Protein AF-A0A380P1H9-F1 (afdb_monomer_lite)

pLDDT: mean 70.63, std 23.16, range [31.36, 95.75]

Foldseek 3Di:
DCVVVPVQEAEAWAPVSLVVVLVVCVVVVAAHEYAFEAEEPPQPPDDDDDDDDDDDRPTGQYPVVCRVVVSVVSQVVGPRYDYPYYHYDDPPDDDDDDDDPDDDDDDDD

Secondary structure (DSSP, 8-state):
-GGGTT-S-EEE-SHHHHHHHHHHHHHHT--EEEEEEEE-S----------SS--S--SSEESSSSHHHHHHHHHHT-TTEEEEEEEE---S---------PPPP----

Structure (mmCIF, N/CA/C/O backbone):
data_AF-A0A380P1H9-F1
#
_entry.id   AF-A0A380P1H9-F1
#
loop_
_atom_site.group_PDB
_atom_site.id
_atom_site.type_symbol
_atom_site.label_atom_id
_atom_site.label_alt_id
_atom_site.label_comp_id
_atom_site.label_asym_id
_atom_site.label_entity_id
_atom_site.label_seq_id
_atom_site.pdbx_PDB_ins_code
_atom_site.Cartn_x
_atom_site.Cartn_y
_atom_site.Cartn_z
_atom_site.occupancy
_atom_site.B_iso_or_equiv
_atom_site.auth_seq_id
_atom_site.auth_comp_id
_atom_site.auth_asym_id
_atom_site.auth_atom_id
_atom_site.pdbx_PDB_model_num
ATOM 1 N N . MET A 1 1 ? -7.914 15.340 8.561 1.00 50.34 1 MET A N 1
ATOM 2 C CA . MET A 1 1 ? -7.105 14.527 7.620 1.00 50.34 1 MET A CA 1
ATOM 3 C C . MET A 1 1 ? -8.032 13.707 6.727 1.00 50.34 1 MET A C 1
ATOM 5 O O . MET A 1 1 ? -9.192 13.561 7.081 1.00 50.34 1 MET A O 1
ATOM 9 N N . ALA A 1 2 ? -7.574 13.173 5.586 1.00 49.88 2 ALA A N 1
ATOM 10 C CA . ALA A 1 2 ? -8.404 12.319 4.711 1.00 49.88 2 ALA A CA 1
ATOM 11 C C . ALA A 1 2 ? -9.042 11.125 5.466 1.00 49.88 2 ALA A C 1
ATOM 13 O O . ALA A 1 2 ? -10.171 10.733 5.180 1.00 49.8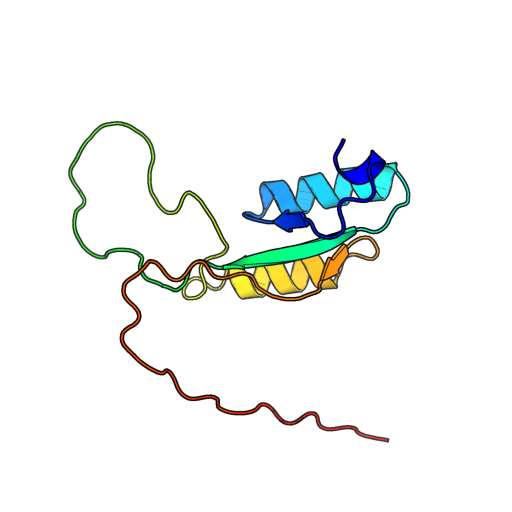8 2 ALA A O 1
ATOM 14 N N . ILE A 1 3 ? -8.353 10.656 6.512 1.00 52.34 3 ILE A N 1
ATOM 15 C CA . ILE A 1 3 ? -8.781 9.609 7.456 1.00 52.34 3 ILE A CA 1
ATOM 16 C C . ILE A 1 3 ? -10.055 9.997 8.244 1.00 52.34 3 ILE A C 1
ATOM 18 O O . ILE A 1 3 ? -10.796 9.129 8.700 1.00 52.34 3 ILE A O 1
ATOM 22 N N . ASP A 1 4 ? -10.351 11.292 8.386 1.00 49.47 4 ASP A N 1
ATOM 23 C CA . ASP A 1 4 ? -11.519 11.794 9.128 1.00 49.47 4 ASP A CA 1
ATOM 24 C C . ASP A 1 4 ? -12.764 11.965 8.245 1.00 49.47 4 ASP A C 1
ATOM 26 O O . ASP A 1 4 ? -13.863 12.142 8.762 1.00 49.47 4 ASP A O 1
ATOM 30 N N . TYR A 1 5 ? -12.606 11.898 6.917 1.00 56.16 5 TYR A N 1
ATOM 31 C CA . TYR A 1 5 ? -13.679 12.127 5.941 1.00 56.16 5 TYR A CA 1
ATOM 32 C C . TYR A 1 5 ? -14.132 10.855 5.209 1.00 56.16 5 TYR A C 1
ATOM 34 O O . TYR A 1 5 ? -14.955 10.941 4.301 1.00 56.16 5 TYR A O 1
ATOM 42 N N . GLY A 1 6 ? -13.609 9.678 5.575 1.00 51.84 6 GLY A N 1
ATOM 43 C CA . GLY A 1 6 ? -13.949 8.423 4.895 1.00 51.84 6 GLY A CA 1
ATOM 44 C C . GLY A 1 6 ? -13.511 8.408 3.428 1.00 51.84 6 GLY A C 1
ATOM 45 O O . GLY A 1 6 ? -14.202 7.842 2.583 1.00 51.84 6 GLY A O 1
ATOM 46 N N . VAL A 1 7 ? -12.389 9.065 3.104 1.00 56.25 7 VAL A N 1
ATOM 47 C CA . VAL A 1 7 ? -11.804 8.995 1.760 1.00 56.25 7 VAL A CA 1
ATOM 48 C C . VAL A 1 7 ? -11.410 7.539 1.516 1.00 56.25 7 VAL A C 1
ATOM 50 O O . VAL A 1 7 ? -10.508 7.007 2.159 1.00 56.25 7 VAL A O 1
ATOM 53 N N . GLY A 1 8 ? -12.161 6.888 0.628 1.00 73.50 8 GLY A N 1
ATOM 54 C CA . GLY A 1 8 ? -12.233 5.432 0.553 1.00 73.50 8 GLY A CA 1
ATOM 55 C C . GLY A 1 8 ? -10.936 4.721 0.183 1.00 73.50 8 GLY A C 1
ATOM 56 O O . GLY A 1 8 ? -10.832 3.538 0.453 1.00 73.50 8 GLY A O 1
ATOM 57 N N . THR A 1 9 ? -9.940 5.379 -0.419 1.00 82.25 9 THR A N 1
ATOM 58 C CA . THR A 1 9 ? -8.678 4.719 -0.796 1.00 82.25 9 THR A CA 1
ATOM 59 C C . THR A 1 9 ? -7.527 5.721 -0.860 1.00 82.25 9 THR A C 1
ATOM 61 O O . THR A 1 9 ? -7.656 6.768 -1.496 1.00 82.25 9 THR A O 1
ATOM 64 N N . VAL A 1 10 ? -6.394 5.396 -0.232 1.00 89.31 10 VAL A N 1
ATOM 65 C CA . VAL A 1 10 ? -5.154 6.189 -0.292 1.00 89.31 10 VAL A CA 1
ATOM 66 C C . VAL A 1 10 ? -4.197 5.568 -1.305 1.00 89.31 10 VAL A C 1
ATOM 68 O O . VAL A 1 10 ? -3.942 4.367 -1.274 1.00 89.31 10 VAL A O 1
ATOM 71 N N . ILE A 1 11 ? -3.658 6.381 -2.211 1.00 90.69 11 I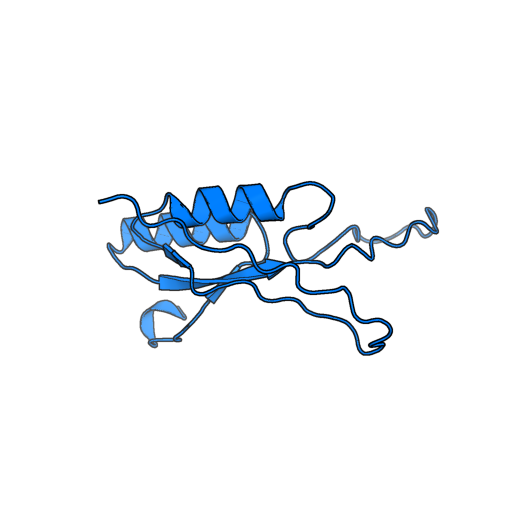LE A N 1
ATOM 72 C CA . ILE A 1 11 ? -2.604 5.948 -3.130 1.00 90.69 11 ILE A CA 1
ATOM 73 C C . ILE A 1 11 ? -1.263 6.240 -2.460 1.00 90.69 11 ILE A C 1
ATOM 75 O O . ILE A 1 11 ? -1.003 7.387 -2.111 1.00 90.69 11 ILE A O 1
ATOM 79 N N . VAL A 1 12 ? -0.452 5.205 -2.257 1.00 92.38 12 VAL A N 1
ATOM 80 C CA . VAL A 1 12 ? 0.870 5.301 -1.628 1.00 92.38 12 VAL A CA 1
ATOM 81 C C . VAL A 1 12 ? 1.937 5.329 -2.715 1.00 92.38 12 VAL A C 1
ATOM 83 O O . VAL A 1 12 ? 2.024 4.390 -3.514 1.00 92.38 12 VAL A O 1
ATOM 86 N N . ASP A 1 13 ? 2.758 6.380 -2.729 1.00 88.38 13 ASP A N 1
ATOM 87 C CA . ASP A 1 13 ? 3.699 6.639 -3.823 1.00 88.38 13 ASP A CA 1
ATOM 88 C C . ASP A 1 13 ? 5.145 6.234 -3.516 1.00 88.38 13 ASP A C 1
ATOM 90 O O . ASP A 1 13 ? 5.941 6.105 -4.446 1.00 88.38 13 ASP A O 1
ATOM 94 N N . ASN A 1 14 ? 5.516 6.045 -2.247 1.00 88.88 14 ASN A N 1
ATOM 95 C CA . ASN A 1 14 ? 6.876 5.673 -1.844 1.00 88.88 14 ASN A CA 1
ATOM 96 C C . ASN A 1 14 ? 6.919 5.033 -0.441 1.00 88.88 14 ASN A C 1
ATOM 98 O O . ASN A 1 14 ? 5.931 5.027 0.294 1.00 88.88 14 ASN A O 1
ATOM 102 N N . PHE A 1 15 ? 8.083 4.502 -0.049 1.00 91.44 15 PHE A N 1
ATOM 103 C CA . PHE A 1 15 ? 8.269 3.851 1.257 1.00 91.44 15 PHE A CA 1
ATOM 104 C C . PHE A 1 15 ? 8.090 4.799 2.448 1.00 91.44 15 PHE A C 1
ATOM 106 O O . PHE A 1 15 ? 7.648 4.366 3.509 1.00 91.44 15 PHE A O 1
ATOM 113 N N . TYR A 1 16 ? 8.428 6.081 2.294 1.00 91.06 16 TYR A N 1
ATOM 114 C CA . TYR A 1 16 ? 8.259 7.056 3.368 1.00 91.06 16 TYR A CA 1
ATOM 115 C C . TYR A 1 16 ? 6.774 7.271 3.681 1.00 91.06 16 TYR A C 1
ATOM 117 O O . TYR A 1 16 ? 6.382 7.206 4.843 1.00 91.06 16 TYR A O 1
ATOM 125 N N . GLU A 1 17 ? 5.942 7.445 2.653 1.00 91.56 17 GLU A N 1
ATOM 126 C CA . GLU A 1 17 ? 4.488 7.541 2.808 1.00 91.56 17 GLU A CA 1
ATOM 127 C C . GLU A 1 17 ? 3.880 6.262 3.375 1.00 91.56 17 GLU A C 1
ATOM 129 O O . GLU A 1 17 ? 3.010 6.348 4.238 1.00 91.56 17 GLU A O 1
ATOM 134 N N . LEU A 1 18 ? 4.349 5.090 2.931 1.00 92.81 18 LEU A N 1
ATOM 135 C CA . LEU A 1 18 ? 3.881 3.804 3.446 1.00 92.81 18 LEU A CA 1
ATOM 136 C C . LEU A 1 18 ? 4.082 3.708 4.965 1.00 92.81 18 LEU A C 1
ATOM 138 O O . LEU A 1 18 ? 3.131 3.434 5.695 1.00 92.81 18 LEU A O 1
ATOM 142 N N . ASN A 1 19 ? 5.300 3.992 5.430 1.00 93.62 19 ASN A N 1
ATOM 143 C CA . ASN A 1 19 ? 5.650 3.927 6.849 1.00 93.62 19 ASN A CA 1
ATOM 144 C C . ASN A 1 19 ? 4.912 4.998 7.661 1.00 93.62 19 ASN A C 1
ATOM 146 O O . ASN A 1 19 ? 4.363 4.709 8.719 1.00 93.62 19 ASN A O 1
ATOM 150 N N . LEU A 1 20 ? 4.846 6.231 7.146 1.00 93.81 20 LEU A N 1
ATOM 151 C CA . LEU A 1 20 ? 4.141 7.323 7.813 1.00 93.81 20 LEU A CA 1
ATOM 152 C C . LEU A 1 20 ? 2.647 7.017 7.971 1.00 93.81 20 LEU A C 1
ATOM 154 O O . LEU A 1 20 ? 2.074 7.254 9.033 1.00 93.81 20 LEU A O 1
ATOM 158 N N . LEU A 1 21 ? 2.009 6.502 6.918 1.00 93.06 21 LEU A N 1
ATOM 159 C CA . LEU A 1 21 ? 0.602 6.123 6.959 1.00 93.06 21 LEU A CA 1
ATOM 160 C C . LEU A 1 21 ? 0.374 5.003 7.975 1.00 93.06 21 LEU A C 1
ATOM 162 O O . LEU A 1 21 ? -0.560 5.088 8.770 1.00 93.06 21 LEU A O 1
ATOM 166 N N . GLU A 1 22 ? 1.234 3.988 7.978 1.00 93.81 22 GLU A N 1
ATOM 167 C CA . GLU A 1 22 ? 1.150 2.893 8.936 1.00 93.81 22 GLU A CA 1
ATOM 168 C C . GLU A 1 22 ? 1.260 3.391 10.387 1.00 93.81 22 GLU A C 1
ATOM 170 O O . GLU A 1 22 ? 0.424 3.039 11.219 1.00 93.81 22 GLU A O 1
ATOM 175 N N . ASP A 1 23 ? 2.232 4.254 10.691 1.00 94.75 23 ASP A N 1
ATOM 176 C CA . ASP A 1 23 ? 2.422 4.808 12.035 1.00 94.75 23 ASP A CA 1
ATOM 177 C C . ASP A 1 23 ? 1.206 5.616 12.506 1.00 94.75 23 ASP A C 1
ATOM 179 O O . ASP A 1 23 ? 0.780 5.501 13.660 1.00 94.75 23 ASP A O 1
ATOM 183 N N . LEU A 1 24 ? 0.605 6.405 11.610 1.00 93.44 24 LEU A N 1
ATOM 184 C CA . LEU A 1 24 ? -0.607 7.170 11.907 1.00 93.44 24 LEU A CA 1
ATOM 185 C C . LEU A 1 24 ? -1.809 6.254 12.172 1.00 93.44 24 LEU A C 1
ATOM 187 O O . LEU A 1 24 ? -2.597 6.514 13.084 1.00 93.44 24 LEU A O 1
ATOM 191 N N . LEU A 1 25 ? -1.953 5.171 11.405 1.00 92.69 25 LEU A N 1
ATOM 192 C CA . LEU A 1 25 ? -3.045 4.211 11.570 1.00 92.69 25 LEU A CA 1
ATOM 193 C C . LEU A 1 25 ? -2.890 3.363 12.833 1.00 92.69 25 LEU A C 1
ATOM 195 O O . LEU A 1 25 ? -3.887 3.137 13.522 1.00 92.69 25 LEU A O 1
ATOM 199 N N . LYS A 1 26 ? -1.655 2.981 13.183 1.00 93.88 26 LYS A N 1
ATOM 200 C CA . LYS A 1 26 ? -1.315 2.334 14.459 1.00 93.88 26 LYS A CA 1
ATOM 201 C C . LYS A 1 26 ? -1.714 3.214 15.641 1.00 93.88 26 LYS A C 1
ATOM 203 O O . LYS A 1 26 ? -2.423 2.761 16.534 1.00 93.88 26 LYS A O 1
ATOM 208 N N . GLN A 1 27 ? -1.326 4.492 15.625 1.00 93.94 27 GLN A N 1
ATOM 209 C CA . GLN A 1 27 ? -1.668 5.445 16.692 1.00 93.94 27 GLN A CA 1
ATOM 210 C C . GLN A 1 27 ? -3.177 5.682 16.811 1.00 93.94 27 GLN A C 1
ATOM 212 O O . GLN A 1 27 ? -3.697 5.834 17.915 1.00 93.94 27 GLN A O 1
ATOM 217 N N . ALA A 1 28 ? -3.888 5.701 15.682 1.00 90.50 28 ALA A N 1
ATOM 218 C CA . ALA A 1 28 ? -5.334 5.883 15.648 1.00 90.50 28 ALA A CA 1
ATOM 219 C C . ALA A 1 28 ? -6.130 4.582 15.871 1.00 90.50 28 ALA A C 1
ATOM 221 O O . ALA A 1 28 ? -7.355 4.650 15.976 1.00 90.50 28 ALA A O 1
ATOM 222 N N . ASN A 1 29 ? -5.463 3.421 15.912 1.00 92.75 29 ASN A N 1
ATOM 223 C CA . ASN A 1 29 ? -6.062 2.085 15.879 1.00 92.75 29 ASN A CA 1
ATOM 224 C C . ASN A 1 29 ? -7.136 1.938 14.778 1.00 92.75 29 ASN A C 1
ATOM 226 O O . ASN A 1 29 ? -8.266 1.515 15.030 1.00 92.75 29 ASN A O 1
ATOM 230 N N . LYS A 1 30 ? -6.795 2.357 13.556 1.00 90.88 30 LYS A N 1
ATOM 231 C CA . LYS A 1 30 ? -7.671 2.311 12.374 1.00 90.88 30 LYS A CA 1
ATOM 232 C C . LYS A 1 30 ? -7.052 1.463 11.269 1.00 90.88 30 LYS A C 1
ATOM 234 O O . LYS A 1 30 ? -5.854 1.194 11.280 1.00 90.88 30 LYS A O 1
ATOM 239 N N . THR A 1 31 ? -7.880 1.081 10.304 1.00 91.56 31 THR A N 1
ATOM 240 C CA . THR A 1 31 ? -7.453 0.465 9.045 1.00 91.56 31 THR A CA 1
ATOM 241 C C . THR A 1 31 ? -7.713 1.417 7.882 1.00 91.56 31 THR A C 1
ATOM 243 O O . THR A 1 31 ? -8.667 2.198 7.928 1.00 91.56 31 THR A O 1
ATOM 246 N N . GLN A 1 32 ? -6.898 1.342 6.831 1.00 91.75 32 GLN A N 1
ATOM 247 C CA . GLN A 1 32 ? -7.075 2.135 5.615 1.00 91.75 32 GLN A CA 1
ATOM 248 C C . GLN A 1 32 ? -6.905 1.272 4.371 1.00 91.75 32 GLN A C 1
ATOM 250 O O . GLN A 1 32 ? -5.922 0.547 4.226 1.00 91.75 32 GLN A O 1
ATOM 255 N N . ASP A 1 33 ? -7.840 1.426 3.443 1.00 92.94 33 ASP A N 1
ATOM 256 C CA . ASP A 1 33 ? -7.735 0.878 2.099 1.00 92.94 33 ASP A CA 1
ATOM 257 C C . ASP A 1 33 ? -6.672 1.640 1.306 1.00 92.94 33 ASP A C 1
ATOM 259 O O . ASP A 1 33 ? -6.703 2.878 1.240 1.00 92.94 33 ASP A O 1
ATOM 263 N N . VAL A 1 34 ? -5.746 0.904 0.690 1.00 92.62 34 VAL A N 1
ATOM 264 C CA . VAL A 1 34 ? -4.619 1.475 -0.051 1.00 92.62 34 VAL A CA 1
ATOM 265 C C . VAL A 1 34 ? -4.433 0.861 -1.435 1.00 92.62 34 VAL A C 1
ATOM 267 O O . VAL A 1 34 ? -4.669 -0.326 -1.662 1.00 92.62 34 VAL A O 1
ATOM 270 N N . LEU A 1 35 ? -3.948 1.686 -2.360 1.00 92.12 35 LEU A N 1
ATOM 271 C CA . LEU A 1 35 ? -3.384 1.273 -3.642 1.00 92.12 35 LEU A CA 1
ATOM 272 C C . LEU A 1 35 ? -1.908 1.662 -3.669 1.00 92.12 35 LEU A C 1
ATOM 274 O O . LEU A 1 35 ? -1.562 2.788 -3.320 1.00 92.12 35 LEU A O 1
ATOM 278 N N . LEU A 1 36 ? -1.035 0.766 -4.119 1.00 91.12 36 LEU A N 1
ATOM 279 C CA . LEU A 1 36 ? 0.384 1.096 -4.278 1.00 91.12 36 LEU A CA 1
ATOM 280 C C . LEU A 1 36 ? 0.620 1.628 -5.687 1.00 91.12 36 LEU A C 1
ATOM 282 O O . LEU A 1 36 ? 0.317 0.941 -6.669 1.00 91.12 36 LEU A O 1
ATOM 286 N N . ARG A 1 37 ? 1.152 2.846 -5.809 1.00 91.25 37 ARG A N 1
ATOM 287 C CA . ARG A 1 37 ? 1.493 3.388 -7.121 1.00 91.25 37 ARG A CA 1
ATOM 288 C C . ARG A 1 37 ? 2.730 2.692 -7.652 1.00 91.25 37 ARG A C 1
ATOM 290 O O . ARG A 1 37 ? 3.740 2.617 -6.965 1.00 91.25 37 ARG A O 1
ATOM 297 N N . VAL A 1 38 ? 2.672 2.222 -8.889 1.00 87.31 38 VAL A N 1
ATOM 298 C CA . VAL A 1 38 ? 3.803 1.584 -9.560 1.00 87.31 38 VAL A CA 1
ATOM 299 C C . VAL A 1 38 ? 4.227 2.403 -10.765 1.00 87.31 38 VAL A C 1
ATOM 301 O O . VAL A 1 38 ? 3.389 2.919 -11.513 1.00 87.31 38 VAL A O 1
ATOM 304 N N . SER A 1 39 ? 5.537 2.505 -10.948 1.00 82.62 39 SER A N 1
ATOM 305 C CA . SER A 1 39 ? 6.149 3.163 -12.095 1.00 82.62 39 SER A CA 1
ATOM 306 C C . SER A 1 39 ? 6.595 2.089 -13.084 1.00 82.62 39 SER A C 1
ATOM 308 O O . SER A 1 39 ? 7.518 1.327 -12.786 1.00 82.62 39 SER A O 1
ATOM 310 N N . PRO A 1 40 ? 5.907 1.953 -14.235 1.00 68.19 40 PRO A N 1
ATOM 311 C CA . PRO A 1 40 ? 6.219 0.912 -15.199 1.00 68.19 40 PRO A CA 1
ATOM 312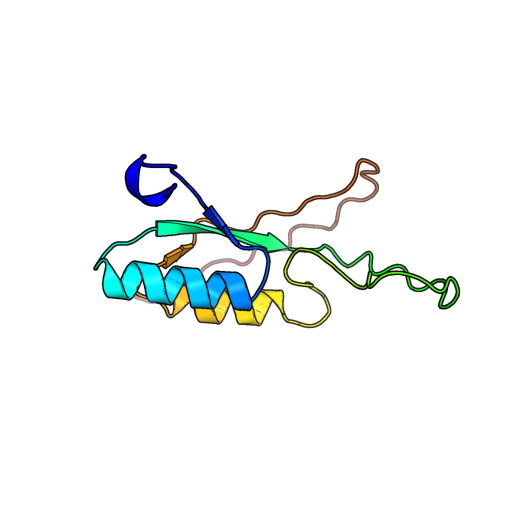 C C . PRO A 1 40 ? 7.476 1.307 -15.971 1.00 68.19 40 PRO A C 1
ATOM 314 O O . PRO A 1 40 ? 7.339 1.974 -16.983 1.00 68.19 40 PRO A O 1
ATOM 317 N N . GLY A 1 41 ? 8.665 0.947 -15.477 1.00 58.34 41 GLY A N 1
ATOM 318 C CA . GLY A 1 41 ? 9.926 0.721 -16.214 1.00 58.34 41 GLY A CA 1
ATOM 319 C C . GLY A 1 41 ? 10.421 1.732 -17.264 1.0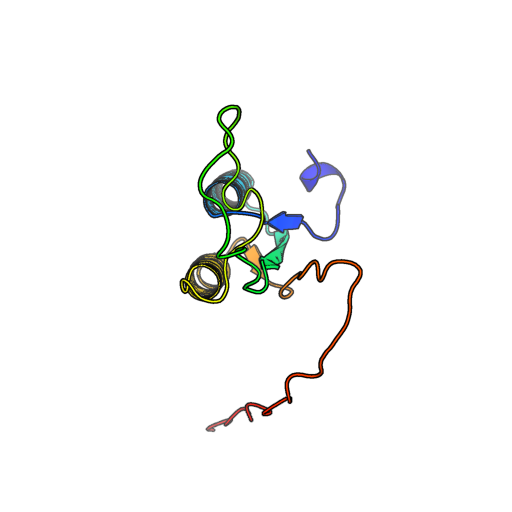0 58.34 41 GLY A C 1
ATOM 320 O O . GLY A 1 41 ? 11.448 1.499 -17.891 1.00 58.34 41 GLY A O 1
ATOM 321 N N . ILE A 1 42 ? 9.759 2.868 -17.491 1.00 53.22 42 ILE A N 1
ATOM 322 C CA . ILE A 1 42 ? 10.219 3.933 -18.391 1.00 53.22 42 ILE A CA 1
ATOM 323 C C . ILE A 1 42 ? 11.129 4.851 -17.570 1.00 53.22 42 ILE A C 1
ATOM 325 O O . ILE A 1 42 ? 10.935 6.062 -17.491 1.00 53.22 42 ILE A O 1
ATOM 329 N N . SER A 1 43 ? 12.130 4.264 -16.916 1.00 49.56 43 SER A N 1
ATOM 330 C CA . SER A 1 43 ? 13.319 5.019 -16.557 1.00 49.56 43 SER A CA 1
ATOM 331 C C . SER A 1 43 ? 14.039 5.242 -17.870 1.00 49.56 43 SER A C 1
ATOM 333 O O . SER A 1 43 ? 14.632 4.330 -18.446 1.00 49.56 43 SER A O 1
ATOM 335 N N . ALA A 1 44 ? 13.849 6.440 -18.415 1.00 43.78 44 ALA A N 1
ATOM 336 C CA . ALA A 1 44 ? 14.523 6.903 -19.604 1.00 43.78 44 ALA A CA 1
ATOM 337 C C . ALA A 1 44 ? 16.034 6.709 -19.413 1.00 43.78 44 ALA A C 1
ATOM 339 O O . ALA A 1 44 ? 16.714 7.546 -18.828 1.00 43.78 44 ALA A O 1
ATOM 340 N N . HIS A 1 45 ? 16.566 5.600 -19.923 1.00 43.31 45 HIS A N 1
ATOM 341 C CA . HIS A 1 45 ? 17.984 5.437 -20.194 1.00 43.31 45 HIS A CA 1
ATOM 342 C C . HIS A 1 45 ? 18.359 6.403 -21.318 1.00 43.31 45 HIS A C 1
ATOM 344 O O . HIS A 1 45 ? 18.586 5.969 -22.437 1.00 43.31 45 HIS A O 1
ATOM 350 N N . THR A 1 46 ? 18.355 7.709 -21.061 1.00 44.09 46 THR A N 1
ATOM 351 C CA . THR A 1 46 ? 18.947 8.714 -21.945 1.00 44.09 46 THR A CA 1
ATOM 352 C C . THR A 1 46 ? 18.956 10.069 -21.250 1.00 44.09 46 THR A C 1
ATOM 354 O O . THR A 1 46 ? 17.909 10.691 -21.089 1.00 44.09 46 THR A O 1
ATOM 357 N N . HIS A 1 47 ? 20.180 10.524 -20.986 1.00 42.66 47 HIS A N 1
ATOM 358 C CA . HIS A 1 47 ? 20.611 11.864 -20.588 1.00 42.66 47 HIS A CA 1
ATOM 359 C C . HIS A 1 47 ? 20.655 12.160 -19.084 1.00 42.66 47 HIS A C 1
ATOM 361 O O . HIS A 1 47 ? 19.899 12.964 -18.546 1.00 42.66 47 HIS A O 1
ATOM 367 N N . GLU A 1 48 ? 21.729 11.653 -18.466 1.00 44.12 48 GLU A N 1
ATOM 368 C CA . GLU A 1 48 ? 22.643 12.568 -17.774 1.00 44.12 48 GLU A CA 1
ATOM 369 C C . GLU A 1 48 ? 22.782 13.865 -18.596 1.00 44.12 48 GLU A C 1
ATOM 371 O O . GLU A 1 48 ? 22.920 13.804 -19.819 1.00 44.12 48 GLU A O 1
ATOM 376 N N . TYR A 1 49 ? 22.780 15.012 -17.914 1.00 42.47 49 TYR A N 1
ATOM 377 C CA . TYR A 1 49 ? 22.857 16.379 -18.452 1.00 42.47 49 TYR A CA 1
ATOM 378 C C . TYR A 1 49 ? 21.505 17.075 -18.706 1.00 42.47 49 TYR A C 1
ATOM 380 O O . TYR A 1 49 ? 21.053 17.218 -19.835 1.00 42.47 49 TYR A O 1
ATOM 388 N N . ILE A 1 50 ? 20.903 17.616 -17.639 1.00 39.72 50 ILE A N 1
ATOM 389 C CA . ILE A 1 50 ? 20.815 19.074 -17.428 1.00 39.72 50 ILE A CA 1
ATOM 390 C C . ILE A 1 50 ? 20.684 19.343 -15.920 1.00 39.72 50 ILE A C 1
ATOM 392 O O . ILE A 1 50 ? 19.747 18.934 -15.239 1.00 39.72 50 ILE A O 1
ATOM 396 N N . SER A 1 51 ? 21.701 20.035 -15.416 1.00 47.66 51 SER A N 1
ATOM 397 C CA . SER A 1 51 ? 21.805 20.618 -14.085 1.00 47.66 51 SER A CA 1
ATOM 398 C C . SER A 1 51 ? 20.641 21.580 -13.824 1.00 47.66 51 SER A C 1
ATOM 400 O O . SER A 1 51 ? 20.555 22.603 -14.491 1.00 47.66 51 SER A O 1
ATOM 402 N N . THR A 1 52 ? 19.732 21.205 -12.916 1.00 41.78 52 THR A N 1
ATOM 403 C CA . THR A 1 52 ? 19.134 21.990 -11.808 1.00 41.78 52 THR A CA 1
ATOM 404 C C . THR A 1 52 ? 17.786 21.370 -11.407 1.00 41.78 52 THR A C 1
ATOM 406 O O . THR A 1 52 ? 16.808 21.486 -12.137 1.00 41.78 52 THR A O 1
ATOM 409 N N . GLY A 1 53 ? 17.732 20.743 -10.223 1.00 37.56 53 GLY A N 1
ATOM 410 C CA . GLY A 1 53 ? 16.491 20.333 -9.546 1.00 37.56 53 GLY A CA 1
ATOM 411 C C . GLY A 1 53 ? 16.133 18.846 -9.652 1.00 37.56 53 GLY A C 1
ATOM 412 O O . GLY A 1 53 ? 15.337 18.483 -10.503 1.00 37.56 53 GLY A O 1
ATOM 413 N N . GLN A 1 54 ? 16.680 18.024 -8.744 1.00 42.97 54 GLN A N 1
ATOM 414 C CA . GLN A 1 54 ? 16.248 16.664 -8.350 1.00 42.97 54 GLN A CA 1
ATOM 415 C C . GLN A 1 54 ? 15.083 16.068 -9.165 1.00 42.97 54 GLN A C 1
ATOM 417 O O . GLN A 1 54 ? 13.920 16.321 -8.843 1.00 42.97 54 GLN A O 1
ATOM 422 N N . VAL A 1 55 ? 15.363 15.242 -10.175 1.00 49.16 55 VAL A N 1
ATOM 423 C CA . VAL A 1 55 ? 14.364 14.361 -10.797 1.00 49.16 55 VAL A CA 1
ATOM 424 C C . VAL A 1 55 ? 15.047 13.055 -11.177 1.00 49.16 55 VAL A C 1
ATOM 426 O O . VAL A 1 55 ? 15.647 12.986 -12.233 1.00 49.16 55 VAL A O 1
ATOM 429 N N . ASP A 1 56 ? 14.927 12.032 -10.338 1.00 42.56 56 ASP A N 1
ATOM 430 C CA . ASP A 1 56 ? 15.051 10.641 -10.778 1.00 42.56 56 ASP A CA 1
ATOM 431 C C . ASP A 1 56 ? 13.997 9.839 -10.008 1.00 42.56 56 ASP A C 1
ATOM 433 O O . ASP A 1 56 ? 14.099 9.622 -8.806 1.00 42.56 56 ASP A O 1
ATOM 437 N N . SER A 1 57 ? 12.902 9.551 -10.719 1.00 52.56 57 SER A N 1
ATOM 438 C CA . SER A 1 57 ? 11.657 8.906 -10.274 1.00 52.56 57 SER A CA 1
ATOM 439 C C . SER A 1 57 ? 10.980 9.524 -9.035 1.00 52.56 57 SER A C 1
ATOM 441 O O . SER A 1 57 ? 11.046 9.014 -7.923 1.00 52.56 57 SER A O 1
ATOM 443 N N . LYS A 1 58 ? 10.2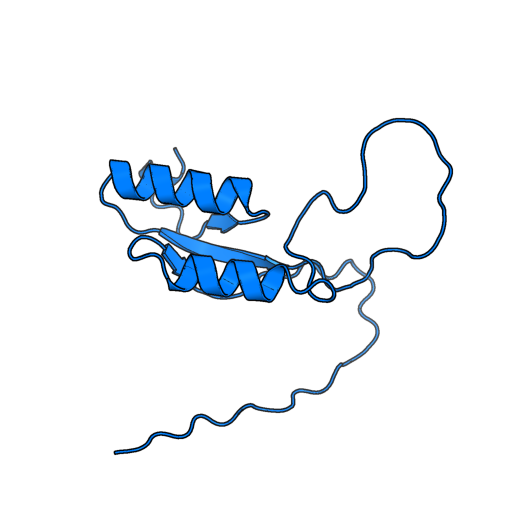69 10.647 -9.215 1.00 62.06 58 LYS A N 1
ATOM 444 C CA . LYS A 1 58 ? 9.572 11.345 -8.110 1.00 62.06 58 LYS A CA 1
ATOM 445 C C . LYS A 1 58 ? 8.366 10.590 -7.529 1.00 62.06 58 LYS A C 1
ATOM 447 O O . LYS A 1 58 ? 7.855 11.015 -6.498 1.00 62.06 58 LYS A O 1
ATOM 452 N N . PHE A 1 59 ? 7.882 9.533 -8.186 1.00 69.81 59 PHE A N 1
ATOM 453 C CA . PHE A 1 59 ? 6.620 8.879 -7.833 1.00 69.81 59 PHE A CA 1
ATOM 454 C C . PHE A 1 59 ? 6.631 7.386 -8.155 1.00 69.81 59 PHE A C 1
ATOM 456 O O . PHE A 1 59 ? 7.094 7.000 -9.227 1.00 69.81 59 PHE A O 1
ATOM 463 N N . GLY A 1 60 ? 5.999 6.593 -7.292 1.00 82.06 60 GLY A N 1
ATOM 464 C CA . GLY A 1 60 ? 5.672 5.190 -7.516 1.00 82.06 60 GLY A CA 1
ATOM 465 C C . GLY A 1 60 ? 6.836 4.226 -7.296 1.00 82.06 60 GLY A C 1
ATOM 466 O O . GLY A 1 60 ? 7.999 4.536 -7.541 1.00 82.06 60 GLY A O 1
ATOM 467 N N . PHE A 1 61 ? 6.496 3.011 -6.878 1.00 85.69 61 PHE A N 1
ATOM 468 C CA . PHE A 1 61 ? 7.441 1.917 -6.733 1.00 85.69 61 PHE A CA 1
ATOM 469 C C . PHE A 1 61 ? 7.846 1.382 -8.104 1.00 85.69 61 PHE A C 1
ATOM 471 O O . PHE A 1 61 ? 7.009 0.966 -8.912 1.00 85.69 61 PHE A O 1
ATOM 478 N N . ASP A 1 62 ? 9.145 1.395 -8.361 1.00 84.31 62 ASP A N 1
ATOM 479 C CA . ASP A 1 62 ? 9.721 0.888 -9.595 1.00 84.31 62 ASP A CA 1
ATOM 480 C C . ASP A 1 62 ? 9.603 -0.653 -9.654 1.00 84.31 62 ASP A C 1
ATOM 482 O O . ASP A 1 62 ? 9.869 -1.373 -8.682 1.00 84.31 62 ASP A O 1
ATOM 486 N N . VAL A 1 63 ? 9.127 -1.151 -10.799 1.00 80.88 63 VAL A N 1
ATOM 487 C CA . VAL A 1 63 ? 8.864 -2.581 -11.029 1.00 80.88 63 VAL A CA 1
ATOM 488 C C . VAL A 1 63 ? 10.151 -3.362 -11.309 1.00 80.88 63 VAL A C 1
ATOM 490 O O . VAL A 1 63 ? 10.264 -4.508 -10.875 1.00 80.88 63 VAL A O 1
ATOM 493 N N . ASP A 1 64 ? 11.127 -2.751 -11.979 1.00 79.06 64 ASP A N 1
ATOM 494 C CA . ASP A 1 64 ? 12.333 -3.424 -12.476 1.00 79.06 64 ASP A CA 1
ATOM 495 C C . ASP A 1 64 ? 13.417 -3.549 -11.394 1.00 79.06 64 ASP A C 1
ATOM 497 O O . ASP A 1 64 ? 14.151 -4.532 -11.336 1.00 79.06 64 ASP A O 1
ATOM 501 N N . SER A 1 65 ? 13.476 -2.584 -10.479 1.00 82.12 65 SER A N 1
ATOM 502 C CA . SER A 1 65 ? 14.372 -2.563 -9.316 1.00 82.12 65 SER A CA 1
ATOM 503 C C . SER A 1 65 ? 13.909 -3.455 -8.158 1.00 82.12 65 SER A C 1
ATOM 505 O O . SER A 1 65 ? 14.645 -3.634 -7.189 1.00 82.12 65 SER A O 1
ATOM 507 N N . GLY A 1 66 ? 12.691 -4.004 -8.224 1.00 84.62 66 GLY A N 1
ATOM 508 C CA . GLY A 1 66 ? 12.103 -4.823 -7.160 1.00 84.62 66 GLY A CA 1
ATOM 509 C C . GLY A 1 66 ? 11.456 -4.033 -6.014 1.00 84.62 66 GLY A C 1
ATOM 510 O O . GLY A 1 66 ? 10.891 -4.646 -5.108 1.00 84.62 66 GLY A O 1
ATOM 511 N N . GLN A 1 67 ? 11.460 -2.695 -6.065 1.00 88.06 67 GLN A N 1
ATOM 512 C CA . GLN A 1 67 ? 10.814 -1.847 -5.054 1.00 88.06 67 GLN A CA 1
ATOM 513 C C . GLN A 1 67 ? 9.319 -2.143 -4.915 1.00 88.06 67 GLN A C 1
ATOM 515 O O . GLN A 1 67 ? 8.803 -2.174 -3.802 1.00 88.06 67 GLN A O 1
ATOM 520 N N . MET A 1 68 ? 8.630 -2.414 -6.028 1.00 89.25 68 MET A N 1
ATOM 521 C CA . MET A 1 68 ? 7.208 -2.776 -6.007 1.00 89.25 68 MET A CA 1
ATOM 522 C C . MET A 1 68 ? 6.947 -4.026 -5.166 1.00 89.25 68 MET A C 1
ATOM 524 O O . MET A 1 68 ? 6.038 -4.041 -4.338 1.00 89.25 68 MET A O 1
ATOM 528 N N . VAL A 1 69 ? 7.765 -5.064 -5.350 1.00 90.06 69 VAL A N 1
ATOM 529 C CA . VAL A 1 69 ? 7.609 -6.329 -4.626 1.00 90.06 69 VAL A CA 1
ATOM 530 C C . VAL A 1 69 ? 7.826 -6.116 -3.132 1.00 90.06 69 VAL A C 1
ATOM 532 O O . VAL A 1 69 ? 7.084 -6.666 -2.321 1.00 90.06 69 VAL A O 1
ATOM 535 N N . GLU A 1 70 ? 8.816 -5.306 -2.767 1.00 93.38 70 GLU A N 1
ATOM 536 C CA . GLU A 1 70 ? 9.098 -5.005 -1.367 1.00 93.38 70 GLU A CA 1
ATOM 537 C C . GLU A 1 70 ? 7.981 -4.183 -0.717 1.00 93.38 70 GLU A C 1
ATOM 539 O O . GLU A 1 70 ? 7.516 -4.520 0.370 1.00 93.38 70 GLU A O 1
ATOM 544 N N . ALA A 1 71 ? 7.465 -3.170 -1.412 1.00 92.25 71 ALA A N 1
ATOM 545 C CA . ALA A 1 71 ? 6.347 -2.368 -0.928 1.00 92.25 71 ALA A CA 1
ATOM 546 C C . ALA A 1 71 ? 5.081 -3.204 -0.702 1.00 92.25 71 ALA A C 1
ATOM 548 O O . ALA A 1 71 ? 4.415 -3.048 0.319 1.00 92.25 71 ALA A O 1
ATOM 549 N N . VAL A 1 72 ? 4.776 -4.132 -1.617 1.00 92.00 72 VAL A N 1
ATOM 550 C CA . VAL A 1 72 ? 3.655 -5.069 -1.462 1.00 92.00 72 VAL A CA 1
ATOM 551 C C . VAL A 1 72 ? 3.847 -5.947 -0.228 1.00 92.00 72 VAL A C 1
ATOM 553 O O . VAL A 1 72 ? 2.907 -6.110 0.543 1.00 92.00 72 VAL A O 1
ATOM 556 N N . LYS A 1 73 ? 5.048 -6.496 -0.008 1.00 94.75 73 LYS A N 1
ATOM 557 C CA . LYS A 1 73 ? 5.324 -7.326 1.176 1.00 94.75 73 LYS A CA 1
ATOM 558 C C . LYS A 1 73 ? 5.128 -6.553 2.474 1.00 94.75 73 LYS A C 1
ATOM 560 O O . LYS A 1 73 ? 4.474 -7.066 3.375 1.00 94.75 73 LYS A O 1
ATOM 565 N N . LEU A 1 74 ? 5.672 -5.340 2.555 1.00 94.62 74 LEU A N 1
ATOM 566 C CA . LEU A 1 74 ? 5.531 -4.484 3.732 1.00 94.62 74 LEU A CA 1
ATOM 567 C C . LEU A 1 74 ? 4.063 -4.133 3.986 1.00 94.62 74 LEU A C 1
ATOM 569 O O . LEU A 1 74 ? 3.581 -4.279 5.104 1.00 94.62 74 LEU A O 1
ATOM 573 N N . ALA A 1 75 ? 3.333 -3.745 2.939 1.00 93.31 75 ALA A N 1
ATOM 574 C CA . ALA A 1 75 ? 1.928 -3.384 3.063 1.00 93.31 75 ALA A CA 1
ATOM 575 C C . ALA A 1 75 ? 1.052 -4.579 3.483 1.00 93.31 75 ALA A C 1
ATOM 577 O O . ALA A 1 75 ? 0.190 -4.424 4.339 1.00 93.31 75 ALA A O 1
ATOM 578 N N . LEU A 1 76 ? 1.300 -5.777 2.937 1.00 93.19 76 LEU A N 1
ATOM 579 C CA . LEU A 1 76 ? 0.575 -7.002 3.305 1.00 93.19 76 LEU A CA 1
ATOM 580 C C . LEU A 1 76 ? 0.927 -7.534 4.701 1.00 93.19 76 LEU A C 1
ATOM 582 O O . LEU A 1 76 ? 0.152 -8.300 5.266 1.00 93.19 76 LEU A O 1
ATOM 586 N N . ALA A 1 77 ? 2.089 -7.171 5.246 1.00 95.75 77 ALA A N 1
ATOM 587 C CA . ALA A 1 77 ? 2.481 -7.531 6.607 1.00 95.75 77 ALA A CA 1
ATOM 588 C C . ALA A 1 77 ? 1.838 -6.628 7.676 1.00 95.75 77 ALA A C 1
ATOM 590 O O . ALA A 1 77 ? 1.926 -6.940 8.862 1.00 95.75 77 ALA A O 1
ATOM 591 N N . SER A 1 78 ? 1.207 -5.519 7.278 1.00 93.94 78 SER A N 1
ATOM 592 C CA . SER A 1 78 ? 0.574 -4.582 8.202 1.00 93.94 78 SER A CA 1
ATOM 593 C C . SER A 1 78 ? -0.881 -4.956 8.479 1.00 93.94 78 SER A C 1
ATOM 595 O O . SER A 1 78 ? -1.685 -5.089 7.561 1.00 93.94 78 SER A O 1
ATOM 597 N N . GLU A 1 79 ? -1.260 -5.031 9.755 1.00 94.69 79 GLU A N 1
ATOM 598 C CA . GLU A 1 79 ? -2.657 -5.245 10.175 1.00 94.69 79 GLU A CA 1
ATOM 599 C C . GLU A 1 79 ? -3.544 -4.003 9.958 1.00 94.69 79 GLU A C 1
ATOM 601 O O . GLU A 1 79 ? -4.769 -4.076 10.048 1.00 94.69 79 GLU A O 1
ATOM 606 N N . HIS A 1 80 ? -2.931 -2.852 9.662 1.00 94.88 80 HIS A N 1
ATOM 607 C CA . HIS A 1 80 ? -3.609 -1.565 9.509 1.00 94.88 80 HIS A CA 1
ATOM 608 C C . HIS A 1 80 ? -3.832 -1.156 8.048 1.00 94.88 80 HIS A C 1
ATOM 610 O O . HIS A 1 80 ? -4.560 -0.199 7.776 1.00 94.88 80 HIS A O 1
ATOM 616 N N . LEU A 1 81 ? -3.228 -1.865 7.096 1.00 94.25 81 LEU A N 1
ATOM 617 C CA . LEU A 1 81 ? -3.321 -1.551 5.674 1.00 94.25 81 LEU A CA 1
ATOM 618 C C . LEU A 1 81 ? -4.112 -2.639 4.953 1.00 94.25 81 LEU A C 1
ATOM 620 O O . LEU A 1 81 ? -3.744 -3.808 4.966 1.00 94.25 81 LEU A O 1
ATOM 624 N N . ASN A 1 82 ? -5.183 -2.244 4.270 1.00 93.81 82 ASN A N 1
ATOM 625 C CA . ASN A 1 82 ? -5.930 -3.132 3.390 1.00 93.81 82 ASN A CA 1
ATOM 626 C C . ASN A 1 82 ? -5.538 -2.854 1.934 1.00 93.81 82 ASN A C 1
ATOM 628 O O . ASN A 1 82 ? -5.983 -1.882 1.321 1.00 93.81 82 ASN A O 1
ATOM 632 N N . VAL A 1 83 ? -4.655 -3.685 1.382 1.00 92.88 83 VAL A N 1
ATOM 633 C CA . VAL A 1 83 ? -4.130 -3.496 0.024 1.00 92.88 83 VAL A CA 1
ATOM 634 C C . VAL A 1 83 ? -5.167 -3.937 -1.008 1.00 92.88 83 VAL A C 1
ATOM 636 O O . VAL A 1 83 ? -5.378 -5.128 -1.222 1.00 92.88 83 VAL A O 1
ATOM 639 N N . LEU A 1 84 ? -5.776 -2.972 -1.700 1.00 91.12 84 LEU A N 1
ATOM 640 C CA . LEU A 1 84 ? -6.779 -3.231 -2.739 1.00 91.12 84 LEU A CA 1
ATOM 641 C C . LEU A 1 84 ? -6.159 -3.589 -4.098 1.00 91.12 84 LEU A C 1
ATOM 643 O O . LEU A 1 84 ? -6.817 -4.202 -4.940 1.00 91.12 84 LEU A O 1
ATOM 647 N N . GLY A 1 85 ? -4.905 -3.196 -4.340 1.00 88.56 85 GLY A N 1
ATOM 648 C CA . GLY A 1 85 ? -4.217 -3.450 -5.604 1.00 88.56 85 GLY A CA 1
ATOM 649 C C . GLY A 1 85 ? -3.106 -2.454 -5.933 1.00 88.56 85 GLY A C 1
ATOM 650 O O . GLY A 1 85 ? -2.591 -1.739 -5.073 1.00 88.56 85 GLY A O 1
ATOM 651 N N . LEU A 1 86 ? -2.734 -2.424 -7.213 1.00 87.75 86 LEU A N 1
ATOM 652 C CA . LEU A 1 86 ? -1.691 -1.556 -7.757 1.00 87.75 86 LEU A CA 1
ATOM 653 C C . LEU A 1 86 ? -2.308 -0.475 -8.649 1.00 87.75 86 LEU A C 1
ATOM 655 O O . LEU A 1 86 ? -3.236 -0.745 -9.411 1.00 87.75 86 LEU A O 1
ATOM 659 N N . HIS A 1 87 ? -1.750 0.732 -8.603 1.00 86.62 87 HIS A N 1
ATOM 660 C CA . HIS A 1 87 ? -2.129 1.850 -9.459 1.00 86.62 87 HIS A CA 1
ATOM 661 C C . HIS A 1 87 ? -0.954 2.238 -10.363 1.00 86.62 87 HIS A C 1
ATOM 663 O O . HIS A 1 87 ? 0.074 2.709 -9.892 1.00 86.62 87 HIS A O 1
ATOM 669 N N . ALA A 1 88 ? -1.080 2.048 -11.675 1.00 81.19 88 ALA A N 1
ATOM 670 C CA . ALA A 1 88 ? -0.042 2.428 -12.630 1.00 81.19 88 ALA A CA 1
ATOM 671 C C . ALA A 1 88 ? -0.500 3.632 -13.452 1.00 81.19 88 ALA A C 1
ATOM 673 O O . ALA A 1 88 ? -1.559 3.587 -14.078 1.00 81.19 88 ALA A O 1
ATOM 674 N N . HIS A 1 89 ? 0.320 4.683 -13.512 1.00 68.62 89 HIS A N 1
ATOM 675 C CA . HIS A 1 89 ? 0.109 5.750 -14.485 1.00 68.62 89 HIS A CA 1
ATOM 676 C C . HIS A 1 89 ? 0.888 5.421 -15.758 1.00 68.62 89 HIS A C 1
ATOM 678 O O . HIS A 1 89 ? 2.077 5.708 -15.872 1.00 68.62 89 HIS A O 1
ATOM 684 N N . ILE A 1 90 ? 0.216 4.784 -16.714 1.00 62.66 90 ILE A N 1
ATOM 685 C CA . ILE A 1 90 ? 0.756 4.603 -18.060 1.00 62.66 90 ILE A CA 1
ATOM 686 C C . ILE A 1 90 ? 0.500 5.928 -18.786 1.00 62.66 90 ILE A C 1
ATOM 688 O O . ILE A 1 90 ? -0.651 6.256 -19.065 1.00 62.66 90 ILE A O 1
ATOM 692 N N . GLY A 1 91 ? 1.548 6.724 -19.025 1.00 50.94 91 GLY A N 1
ATOM 693 C CA . GLY A 1 91 ? 1.437 7.969 -19.796 1.00 50.94 91 GLY A CA 1
ATOM 694 C C . GLY A 1 91 ? 0.747 7.752 -21.154 1.00 50.94 91 GLY A C 1
ATOM 695 O O . GLY A 1 91 ? 0.656 6.626 -21.637 1.00 50.94 91 GLY A O 1
ATOM 696 N N . SER A 1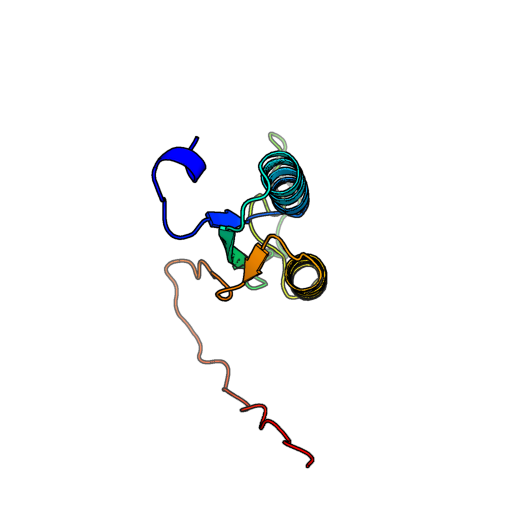 92 ? 0.256 8.827 -21.783 1.00 41.47 92 SER A N 1
ATOM 697 C CA . SER A 1 92 ? -0.689 8.833 -22.924 1.00 41.47 92 SER A CA 1
ATOM 698 C C . SER A 1 92 ? -0.246 8.167 -24.246 1.00 41.47 92 SER A C 1
ATOM 700 O O . SER A 1 92 ? -0.883 8.372 -25.276 1.00 41.47 92 SER A O 1
ATOM 702 N N . GLN A 1 93 ? 0.794 7.336 -24.253 1.00 37.31 93 GLN A N 1
ATOM 703 C CA . GLN A 1 93 ? 1.247 6.570 -25.413 1.00 37.31 93 GLN A CA 1
ATOM 704 C C . GLN A 1 93 ? 1.142 5.073 -25.115 1.00 37.31 93 GLN A C 1
ATOM 706 O O . GLN A 1 93 ? 2.125 4.387 -24.831 1.00 37.31 93 GLN A O 1
ATOM 711 N N . ILE A 1 94 ? -0.086 4.554 -25.177 1.00 40.31 94 ILE A N 1
ATOM 712 C CA . ILE A 1 94 ? -0.340 3.113 -25.148 1.00 40.31 94 ILE A CA 1
ATOM 713 C C . ILE A 1 94 ? 0.172 2.523 -26.462 1.00 40.31 94 ILE A C 1
ATOM 715 O O . ILE A 1 94 ? -0.527 2.508 -27.473 1.00 40.31 94 ILE A O 1
ATOM 719 N N . LEU A 1 95 ? 1.379 1.967 -26.435 1.00 35.94 95 LEU A N 1
ATOM 720 C CA . LEU A 1 95 ? 1.780 0.968 -27.413 1.00 35.94 95 LEU A CA 1
ATOM 721 C C . LEU A 1 95 ? 2.605 -0.118 -26.729 1.00 35.94 95 LEU A C 1
ATOM 723 O O . LEU A 1 95 ? 3.822 -0.030 -26.622 1.00 35.94 95 LEU A O 1
ATOM 727 N N . LYS A 1 96 ? 1.896 -1.165 -26.287 1.00 34.19 96 LYS A N 1
ATOM 728 C CA . LYS A 1 96 ? 2.062 -2.566 -26.726 1.00 34.19 96 LYS A CA 1
ATOM 729 C C . LYS A 1 96 ? 1.671 -3.530 -25.594 1.00 34.19 96 LYS A C 1
ATOM 731 O O . LYS A 1 96 ? 2.268 -3.549 -24.526 1.00 34.19 96 LYS A O 1
ATOM 736 N N . LYS A 1 97 ? 0.640 -4.338 -25.871 1.00 42.44 97 LYS A N 1
ATOM 737 C CA . LYS A 1 97 ? 0.171 -5.505 -25.100 1.00 42.44 97 LYS A CA 1
ATOM 738 C C . LYS A 1 97 ? 1.351 -6.325 -24.550 1.00 42.44 97 LYS A C 1
ATOM 740 O O . LYS A 1 97 ? 2.094 -6.892 -25.350 1.00 42.44 97 LYS A O 1
ATOM 745 N N . LEU A 1 98 ? 1.451 -6.476 -23.228 1.00 34.44 98 LEU A N 1
ATOM 746 C CA . LEU A 1 98 ? 2.256 -7.531 -22.609 1.00 34.44 98 LEU A CA 1
ATOM 747 C C . LEU A 1 98 ? 1.320 -8.607 -22.046 1.00 34.44 98 LEU A C 1
ATOM 749 O O . LEU A 1 98 ? 0.394 -8.322 -21.290 1.00 34.44 98 LEU A O 1
ATOM 753 N N . GLY A 1 99 ? 1.511 -9.831 -22.539 1.00 36.41 99 GLY A N 1
ATOM 754 C CA . GLY A 1 99 ? 0.608 -10.963 -22.386 1.00 36.41 99 GLY A CA 1
ATOM 755 C C . GLY A 1 99 ? 0.417 -11.419 -20.943 1.00 36.41 99 GLY A C 1
ATOM 756 O O . GLY A 1 99 ? 1.368 -11.664 -20.207 1.00 36.41 99 GLY A O 1
ATOM 757 N N . SER A 1 100 ? -0.847 -11.592 -20.576 1.00 34.09 100 SER A N 1
ATOM 758 C CA . SER A 1 100 ? -1.294 -12.168 -19.316 1.00 34.09 100 SER A CA 1
ATOM 759 C C . SER A 1 100 ? -0.906 -13.650 -19.261 1.00 34.09 100 SER A C 1
ATOM 761 O O . SER A 1 100 ? -1.528 -14.482 -19.923 1.00 34.09 100 SER A O 1
ATOM 763 N N . LYS A 1 101 ? 0.103 -14.011 -18.462 1.00 34.75 101 LYS A N 1
ATOM 764 C CA . LYS A 1 101 ? 0.273 -15.398 -18.012 1.00 34.75 101 LYS A CA 1
ATOM 765 C C . LYS A 1 101 ? -0.433 -15.524 -16.666 1.00 34.75 101 LYS A C 1
ATOM 767 O O . LYS A 1 101 ? 0.078 -15.090 -15.641 1.00 34.75 101 LYS A O 1
ATOM 772 N N . ALA A 1 102 ? -1.656 -16.045 -16.716 1.00 35.28 102 ALA A N 1
ATOM 773 C CA . ALA A 1 102 ? -2.498 -16.302 -15.557 1.00 35.28 102 ALA A CA 1
ATOM 774 C C . ALA A 1 102 ? -1.768 -17.201 -14.544 1.00 35.28 102 ALA A C 1
ATOM 776 O O . ALA A 1 102 ? -1.452 -18.355 -14.843 1.00 35.28 102 ALA A O 1
ATOM 777 N N . LEU A 1 103 ? -1.513 -16.673 -13.348 1.00 36.81 103 LEU A N 1
ATOM 778 C CA . LEU A 1 103 ? -1.136 -17.468 -12.185 1.00 36.81 103 LEU A CA 1
ATOM 779 C C . LEU A 1 103 ? -2.410 -18.146 -11.663 1.00 36.81 103 LEU A C 1
ATOM 781 O O . LEU A 1 103 ? -3.376 -17.478 -11.301 1.00 36.81 103 LEU A O 1
ATOM 785 N N . ARG A 1 104 ? -2.440 -19.481 -11.699 1.00 31.36 104 ARG A N 1
ATOM 786 C CA . ARG A 1 104 ? -3.523 -20.297 -11.132 1.00 31.36 104 ARG A CA 1
ATOM 787 C C . ARG A 1 104 ? -3.322 -20.421 -9.614 1.00 31.36 104 ARG A C 1
ATOM 789 O O . ARG A 1 104 ? -2.203 -20.742 -9.218 1.00 31.36 104 ARG A O 1
ATOM 796 N N . PRO A 1 105 ? -4.358 -20.257 -8.774 1.00 37.25 105 PRO A N 1
ATOM 797 C CA . PRO A 1 105 ? -4.260 -20.586 -7.359 1.00 37.25 105 PRO A CA 1
ATOM 798 C C . PRO A 1 105 ? -4.415 -22.101 -7.163 1.00 37.25 105 PRO A C 1
ATOM 800 O O . PRO A 1 105 ? -5.397 -22.701 -7.604 1.00 37.25 105 PRO A O 1
ATOM 803 N N . VAL A 1 106 ? -3.428 -22.722 -6.517 1.00 39.25 106 VAL A N 1
ATOM 804 C CA . VAL A 1 106 ? -3.527 -24.083 -5.974 1.00 39.25 106 VAL A CA 1
ATOM 805 C C . VAL A 1 106 ? -4.162 -23.963 -4.593 1.00 39.25 106 VAL A C 1
ATOM 807 O O . VAL A 1 106 ? -3.544 -23.434 -3.675 1.00 39.25 106 VAL A O 1
ATOM 810 N N . TRP A 1 107 ? -5.396 -24.441 -4.458 1.00 34.81 107 TRP A N 1
ATOM 811 C CA . TRP A 1 107 ? -6.001 -24.744 -3.165 1.00 34.81 107 TRP A CA 1
ATOM 812 C C . TRP A 1 107 ? -5.574 -26.163 -2.791 1.00 34.81 107 TRP A C 1
ATOM 814 O O . TRP A 1 107 ? -5.861 -27.098 -3.539 1.00 34.81 107 TRP A O 1
ATOM 824 N N . LEU A 1 108 ? -4.866 -26.327 -1.675 1.00 39.38 108 LEU A N 1
ATOM 825 C CA . LEU A 1 108 ? -4.652 -27.633 -1.054 1.00 39.38 108 LEU A CA 1
ATOM 826 C C . LEU A 1 108 ? -5.466 -27.687 0.238 1.00 39.38 108 LEU A C 1
ATOM 828 O O . LEU A 1 108 ? -5.458 -26.738 1.021 1.00 39.38 108 LEU A O 1
ATOM 832 N N . SER A 1 109 ? -6.231 -28.774 0.321 1.00 51.56 109 SER A N 1
ATOM 833 C CA . SER A 1 109 ? -7.193 -29.171 1.350 1.00 51.56 109 SER A CA 1
ATOM 834 C C . SER A 1 109 ? -6.582 -29.414 2.722 1.00 51.56 109 SER A C 1
ATOM 836 O O . SER A 1 109 ? -5.376 -29.742 2.783 1.00 51.56 109 SER A O 1
#

Sequence (109 aa):
MAIDYGVGTVIVDNFYELNLLEDLLKQANKTQDVLLRVSPGISAHTHEYISTGQVDSKFGFDVDSGQMVEAVKLALASEHLNVLGLHAHIGSQILKKLGSKALRPVWLS

Organism: Weissella viridescens (NCBI:txid1629)

Radius of gyration: 16.95 Å; chains: 1; bounding box: 37×51×44 Å

InterPro domains:
  IPR022644 Orn/DAP/Arg decarboxylase 2, N-terminal [PF02784] (2-94)
  IPR029066 PLP-binding barrel [G3DSA:3.20.20.10] (2-96)
  IPR029066 PLP-binding barrel [SSF51419] (1-96)